Protein AF-A0A963VA38-F1 (afdb_monomer_lite)

Struct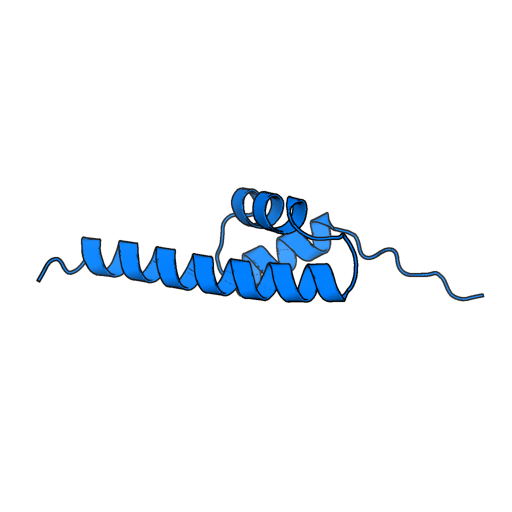ure (mmCIF, N/CA/C/O backbone):
data_AF-A0A963VA38-F1
#
_entry.id   AF-A0A963VA38-F1
#
loop_
_atom_site.group_PDB
_atom_site.id
_atom_site.type_symbol
_atom_site.label_atom_id
_atom_site.label_alt_id
_atom_site.label_comp_id
_atom_site.label_asym_id
_atom_site.label_entity_id
_atom_site.label_seq_id
_atom_site.pdbx_PDB_ins_code
_atom_site.Cartn_x
_atom_site.Cartn_y
_atom_site.Cartn_z
_atom_site.occupancy
_atom_site.B_iso_or_equiv
_atom_site.auth_seq_id
_atom_site.auth_comp_id
_atom_site.auth_asym_id
_atom_site.auth_atom_id
_atom_site.pdbx_PDB_model_num
ATOM 1 N N . MET A 1 1 ? 16.932 -12.340 -27.657 1.00 40.78 1 MET A N 1
ATOM 2 C CA . MET A 1 1 ? 17.121 -11.193 -26.743 1.00 40.78 1 MET A CA 1
ATOM 3 C C . MET A 1 1 ? 15.868 -11.079 -25.895 1.00 40.78 1 MET A C 1
ATOM 5 O O . MET A 1 1 ? 14.776 -11.071 -26.453 1.00 40.78 1 MET A O 1
ATOM 9 N N . GLY A 1 2 ? 16.024 -11.217 -24.577 1.00 46.75 2 GLY A N 1
ATOM 10 C CA . GLY A 1 2 ? 14.927 -11.436 -23.637 1.00 46.75 2 GLY A CA 1
ATOM 11 C C . GLY A 1 2 ? 13.939 -10.280 -23.656 1.00 46.75 2 GLY A C 1
ATOM 12 O O . GLY A 1 2 ? 14.336 -9.123 -23.639 1.00 46.75 2 GLY A O 1
ATOM 13 N N . LYS A 1 3 ? 12.649 -10.604 -23.721 1.00 47.50 3 LYS A N 1
ATOM 14 C CA . LYS A 1 3 ? 11.583 -9.644 -23.460 1.00 47.50 3 LYS A CA 1
ATOM 15 C C . LYS A 1 3 ? 11.745 -9.232 -22.000 1.00 47.50 3 LYS A C 1
ATOM 17 O O . LYS A 1 3 ? 11.332 -9.994 -21.126 1.00 47.50 3 LYS A O 1
ATOM 22 N N . ASP A 1 4 ? 12.386 -8.094 -21.748 1.00 51.62 4 ASP A N 1
ATOM 23 C CA . ASP A 1 4 ? 12.234 -7.350 -20.503 1.00 51.62 4 ASP A CA 1
ATOM 24 C C . ASP A 1 4 ? 10.733 -7.283 -20.241 1.00 51.62 4 ASP A C 1
ATOM 26 O O . ASP A 1 4 ? 9.981 -6.609 -20.951 1.00 51.62 4 ASP A O 1
ATOM 30 N N . LYS A 1 5 ? 10.253 -8.123 -19.321 1.00 53.91 5 LYS A N 1
ATOM 31 C CA . LYS A 1 5 ? 8.851 -8.130 -18.929 1.00 53.91 5 LYS A CA 1
ATOM 32 C C . LYS A 1 5 ? 8.666 -6.834 -18.166 1.00 53.91 5 LYS A C 1
ATOM 34 O O . LYS A 1 5 ? 8.862 -6.826 -16.957 1.00 53.91 5 LYS A O 1
ATOM 39 N N . ALA A 1 6 ? 8.335 -5.759 -18.881 1.00 57.97 6 ALA A N 1
ATOM 40 C CA . ALA A 1 6 ? 7.858 -4.524 -18.291 1.00 57.97 6 ALA A CA 1
ATOM 41 C C . ALA A 1 6 ? 6.787 -4.922 -17.276 1.00 57.97 6 ALA A C 1
ATOM 43 O O . ALA A 1 6 ? 5.736 -5.471 -17.624 1.00 57.97 6 ALA A O 1
ATOM 44 N N . VAL A 1 7 ? 7.141 -4.804 -16.001 1.00 68.62 7 VAL A N 1
ATOM 45 C CA . VAL A 1 7 ? 6.276 -5.229 -14.919 1.00 68.62 7 VAL A CA 1
ATOM 46 C C . VAL A 1 7 ? 5.169 -4.194 -14.869 1.00 68.62 7 VAL A C 1
ATOM 48 O O . VAL A 1 7 ? 5.411 -3.048 -14.504 1.00 68.62 7 VAL A O 1
ATOM 51 N N . ASP A 1 8 ? 3.980 -4.592 -15.315 1.00 82.25 8 ASP A N 1
ATOM 52 C CA . ASP A 1 8 ? 2.839 -3.695 -15.408 1.00 82.25 8 ASP A CA 1
ATOM 53 C C . ASP A 1 8 ? 2.506 -3.130 -14.008 1.00 82.25 8 ASP A C 1
ATOM 55 O O . ASP A 1 8 ? 2.140 -3.902 -13.108 1.00 82.25 8 ASP A O 1
ATOM 59 N N . PRO A 1 9 ? 2.641 -1.808 -13.792 1.00 80.62 9 PRO A N 1
ATOM 60 C CA . PRO A 1 9 ? 2.457 -1.203 -12.475 1.00 80.62 9 PRO A CA 1
ATOM 61 C C . PRO A 1 9 ? 1.023 -1.373 -11.967 1.00 80.62 9 PRO A C 1
ATOM 63 O O . PRO A 1 9 ? 0.806 -1.500 -10.764 1.00 80.62 9 PRO A O 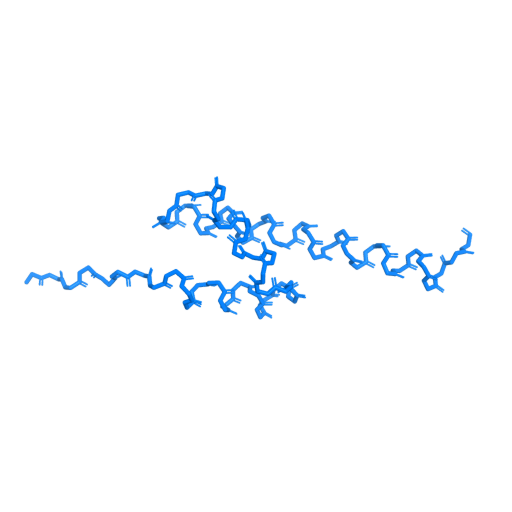1
ATOM 66 N N . VAL A 1 10 ? 0.032 -1.466 -12.859 1.00 85.19 10 VAL A N 1
ATOM 67 C CA . VAL A 1 10 ? -1.367 -1.710 -12.480 1.00 85.19 10 VAL A CA 1
ATOM 68 C C . VAL A 1 10 ? -1.535 -3.136 -11.959 1.00 85.19 10 VAL A C 1
ATOM 70 O O . VAL A 1 10 ? -2.252 -3.366 -10.980 1.00 85.19 10 VAL A O 1
ATOM 7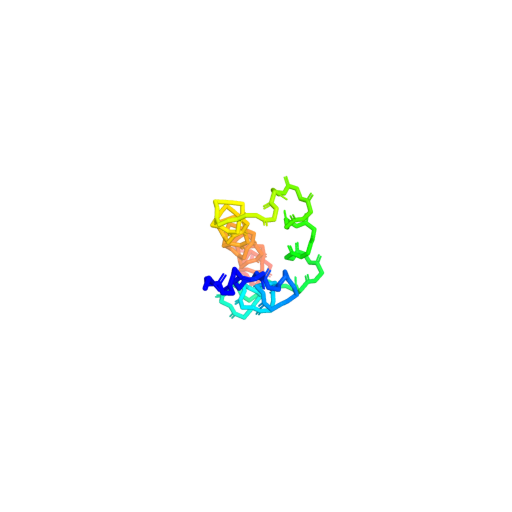3 N N . LYS A 1 11 ? -0.858 -4.113 -12.571 1.00 88.25 11 LYS A N 1
ATOM 74 C CA . LYS A 1 11 ? -0.851 -5.498 -12.083 1.00 88.25 11 LYS A CA 1
ATOM 75 C C . LYS A 1 11 ? -0.194 -5.606 -10.707 1.00 88.25 11 LYS A C 1
ATOM 77 O O . LYS A 1 11 ? -0.742 -6.287 -9.842 1.00 88.25 11 LYS A O 1
ATOM 82 N N . ILE A 1 12 ? 0.922 -4.911 -10.485 1.00 86.25 12 ILE A N 1
ATOM 83 C CA . ILE A 1 12 ? 1.586 -4.875 -9.174 1.00 86.25 12 ILE A CA 1
ATOM 84 C C . ILE A 1 12 ? 0.709 -4.193 -8.125 1.00 86.25 12 ILE A C 1
ATOM 86 O O . ILE A 1 12 ? 0.511 -4.761 -7.053 1.00 86.25 12 ILE A O 1
ATOM 90 N N . ALA A 1 13 ? 0.082 -3.061 -8.451 1.00 87.88 13 ALA A N 1
ATOM 91 C CA . ALA A 1 13 ? -0.841 -2.379 -7.545 1.00 87.88 13 ALA A CA 1
ATOM 92 C C . ALA A 1 13 ? -1.991 -3.295 -7.091 1.00 87.88 13 ALA A C 1
ATOM 94 O O . ALA A 1 13 ? -2.349 -3.325 -5.913 1.00 87.88 13 ALA A O 1
ATOM 95 N N . LYS A 1 14 ? -2.550 -4.094 -8.012 1.00 90.62 14 LYS A N 1
ATOM 96 C CA . LYS A 1 14 ? -3.596 -5.081 -7.694 1.00 90.62 14 LYS A CA 1
ATOM 97 C C . LYS A 1 14 ? -3.095 -6.188 -6.771 1.00 90.62 14 LYS A C 1
ATOM 99 O O . LYS A 1 14 ? -3.823 -6.583 -5.862 1.00 90.62 14 LYS A O 1
ATOM 104 N N . LEU A 1 15 ? -1.876 -6.685 -6.986 1.00 90.19 15 LEU A N 1
ATOM 105 C CA . LEU A 1 15 ? -1.274 -7.704 -6.122 1.00 90.19 15 LEU A CA 1
ATOM 106 C C . LEU A 1 15 ? -1.031 -7.162 -4.709 1.00 90.19 15 LEU A C 1
ATOM 108 O O . LEU A 1 15 ? -1.443 -7.803 -3.746 1.00 90.19 15 LEU A O 1
ATOM 112 N N . ILE A 1 16 ? -0.450 -5.964 -4.591 1.00 88.12 16 ILE A N 1
ATOM 113 C CA . ILE A 1 16 ? -0.194 -5.311 -3.299 1.00 88.12 16 ILE A CA 1
ATOM 114 C C . ILE A 1 16 ? -1.511 -5.030 -2.568 1.00 88.12 16 ILE A C 1
ATOM 116 O O . ILE A 1 16 ? -1.637 -5.346 -1.387 1.00 88.12 16 ILE A O 1
ATOM 120 N N . SER A 1 17 ? -2.521 -4.499 -3.264 1.00 90.88 17 SER A N 1
ATOM 121 C CA . SER A 1 17 ? -3.848 -4.244 -2.686 1.00 90.88 17 SER A CA 1
ATOM 122 C C . SER A 1 17 ? -4.484 -5.523 -2.138 1.00 90.88 17 SER A C 1
ATOM 124 O O . SER A 1 17 ? -4.992 -5.527 -1.020 1.00 90.88 17 SER A O 1
ATOM 126 N N . LYS A 1 18 ? -4.387 -6.634 -2.879 1.00 89.69 18 LYS A N 1
ATOM 127 C CA . LYS A 1 18 ? -4.908 -7.933 -2.440 1.00 89.69 18 LYS A CA 1
ATOM 128 C C . LYS A 1 18 ? -4.134 -8.510 -1.249 1.00 89.69 18 LYS A C 1
ATOM 130 O O . LYS A 1 18 ? -4.751 -9.109 -0.379 1.00 89.69 18 LYS A O 1
ATOM 135 N N . ALA A 1 19 ? -2.811 -8.344 -1.214 1.00 88.06 19 ALA A N 1
ATOM 136 C CA . ALA A 1 19 ? -1.962 -8.866 -0.141 1.00 88.06 19 ALA A CA 1
ATOM 137 C C . ALA A 1 19 ? -2.113 -8.079 1.170 1.00 88.06 19 ALA A C 1
ATOM 139 O O . ALA A 1 19 ? -2.163 -8.665 2.245 1.00 88.06 19 ALA A O 1
ATOM 140 N N . THR A 1 20 ? -2.215 -6.753 1.075 1.00 85.12 20 THR A N 1
ATOM 141 C CA . THR A 1 20 ? -2.247 -5.846 2.237 1.00 85.12 20 THR A CA 1
ATOM 142 C C . THR A 1 20 ? -3.662 -5.459 2.664 1.00 85.12 20 THR A C 1
ATOM 144 O O . THR A 1 20 ? -3.848 -4.830 3.700 1.00 85.12 20 THR A O 1
ATOM 147 N N . ASN A 1 21 ? -4.676 -5.817 1.872 1.00 86.56 21 ASN A N 1
ATOM 148 C CA . ASN A 1 21 ? -6.065 -5.386 2.045 1.00 86.56 21 ASN A CA 1
ATOM 149 C C . ASN A 1 21 ? -6.233 -3.849 2.061 1.00 86.56 21 ASN A C 1
ATOM 151 O O . ASN A 1 21 ? -7.180 -3.306 2.629 1.00 86.56 21 ASN A O 1
ATOM 155 N N . VAL A 1 22 ? -5.292 -3.132 1.437 1.00 87.69 22 VAL A N 1
ATOM 156 C CA . VAL A 1 22 ? -5.314 -1.675 1.273 1.00 87.69 22 VAL A CA 1
ATOM 157 C C . VAL A 1 22 ? -6.050 -1.322 -0.021 1.00 87.69 22 VAL A C 1
ATOM 159 O O . VAL A 1 22 ? -5.8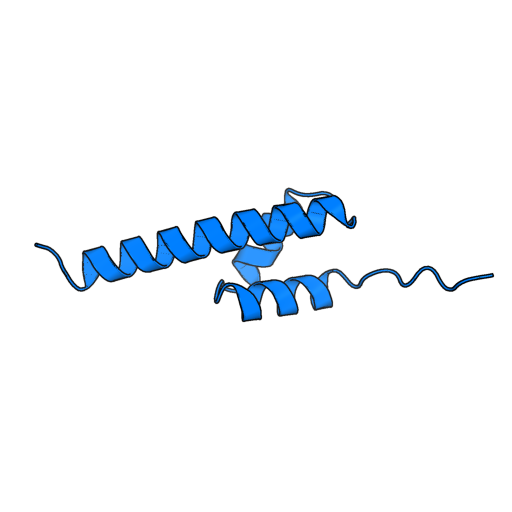28 -1.976 -1.045 1.00 87.69 22 VAL A O 1
ATOM 162 N N . PRO A 1 23 ? -6.884 -0.265 -0.044 1.00 90.81 23 PRO A N 1
ATOM 163 C CA . PRO A 1 23 ? -7.544 0.182 -1.266 1.00 90.81 23 PRO A CA 1
ATOM 164 C C . PRO A 1 23 ? -6.551 0.505 -2.387 1.00 90.81 23 PRO A C 1
ATOM 166 O O . PRO A 1 23 ? -5.576 1.224 -2.168 1.00 90.81 23 PRO A O 1
ATOM 169 N N . LEU A 1 24 ? -6.852 0.061 -3.611 1.00 88.62 24 LEU A N 1
ATOM 170 C CA . LEU A 1 24 ? -6.053 0.327 -4.817 1.00 88.62 24 LEU A CA 1
ATOM 171 C C . LEU A 1 24 ? -5.658 1.802 -4.980 1.00 88.62 24 LEU A C 1
ATOM 173 O O . LEU A 1 24 ? -4.538 2.089 -5.387 1.00 88.62 24 LEU A O 1
ATOM 177 N N . ALA A 1 25 ? -6.546 2.735 -4.627 1.00 89.38 25 ALA A N 1
ATOM 178 C CA . ALA A 1 25 ? -6.263 4.169 -4.680 1.00 89.38 25 ALA A CA 1
ATOM 179 C C . ALA A 1 25 ? -5.117 4.588 -3.740 1.00 89.38 25 ALA A C 1
ATOM 181 O O . ALA A 1 25 ? -4.292 5.418 -4.111 1.00 89.38 25 ALA A O 1
ATOM 182 N N . GLN A 1 26 ? -5.038 4.001 -2.542 1.00 89.62 26 GLN A N 1
ATOM 183 C CA . GLN A 1 26 ? -3.948 4.267 -1.599 1.00 89.62 26 GLN A CA 1
ATOM 184 C C . GLN A 1 26 ? -2.658 3.577 -2.036 1.00 89.62 26 GLN A C 1
ATOM 186 O O . GLN A 1 26 ? -1.598 4.195 -2.000 1.00 89.62 26 GLN A O 1
ATOM 191 N N . VAL A 1 27 ? -2.752 2.344 -2.544 1.00 89.25 27 VAL A N 1
ATOM 192 C CA . VAL A 1 27 ? -1.601 1.647 -3.139 1.00 89.25 27 VAL A CA 1
ATOM 193 C C . VAL A 1 27 ? -1.016 2.463 -4.294 1.00 89.25 27 VAL A C 1
ATOM 195 O O . VAL A 1 27 ? 0.189 2.677 -4.343 1.00 89.25 27 VAL A O 1
ATOM 198 N N . ALA A 1 28 ? -1.855 3.007 -5.179 1.00 88.81 28 ALA A N 1
ATOM 199 C CA . ALA A 1 28 ? -1.415 3.856 -6.284 1.00 88.81 28 ALA A CA 1
ATOM 200 C C . ALA A 1 28 ? -0.739 5.153 -5.806 1.00 88.81 28 ALA A C 1
ATOM 202 O O . ALA A 1 28 ? 0.210 5.613 -6.435 1.00 88.81 28 ALA A O 1
ATOM 203 N N . GLN A 1 29 ? -1.189 5.745 -4.695 1.00 89.75 29 GLN A N 1
ATOM 204 C CA . GLN A 1 29 ? -0.517 6.904 -4.094 1.00 89.75 29 GLN A CA 1
ATOM 205 C C . GLN A 1 29 ? 0.841 6.540 -3.490 1.00 89.75 29 GLN A C 1
ATOM 207 O O . GLN A 1 29 ? 1.787 7.312 -3.619 1.00 89.75 29 GLN A O 1
ATOM 212 N N . VAL A 1 30 ? 0.954 5.378 -2.840 1.00 88.12 30 VAL A N 1
ATOM 213 C CA . VAL A 1 30 ? 2.230 4.877 -2.311 1.00 88.12 30 VAL A CA 1
ATOM 214 C C . VAL A 1 30 ? 3.193 4.601 -3.464 1.00 88.12 30 VAL A C 1
ATOM 216 O O . VAL A 1 30 ? 4.319 5.083 -3.448 1.00 88.12 30 VAL A O 1
ATOM 219 N N . MET A 1 31 ? 2.732 3.919 -4.512 1.00 86.00 31 MET A N 1
ATOM 220 C CA . MET A 1 31 ? 3.538 3.626 -5.698 1.00 86.00 31 MET A CA 1
ATOM 221 C C . MET A 1 31 ? 3.989 4.886 -6.444 1.00 86.00 31 MET A C 1
ATOM 223 O O . MET A 1 31 ? 5.083 4.883 -6.983 1.00 86.00 31 MET A O 1
ATOM 227 N N . GLN A 1 32 ? 3.211 5.975 -6.437 1.00 86.88 32 GLN A N 1
ATOM 228 C CA . GLN A 1 32 ? 3.630 7.263 -7.016 1.00 86.88 32 GLN A CA 1
ATOM 229 C C . GLN A 1 32 ? 4.799 7.927 -6.271 1.00 86.88 32 GLN A C 1
ATOM 231 O O . GLN A 1 32 ? 5.480 8.774 -6.843 1.00 86.88 32 GLN A O 1
ATOM 236 N N . LYS A 1 33 ? 5.033 7.573 -5.001 1.00 86.25 33 LYS A N 1
ATOM 237 C CA . LYS A 1 33 ? 6.165 8.087 -4.210 1.00 86.25 33 LYS A CA 1
ATOM 238 C C . LYS A 1 33 ? 7.452 7.298 -4.438 1.00 86.25 33 LYS A C 1
ATOM 240 O O . LYS A 1 33 ? 8.515 7.748 -4.018 1.00 86.25 33 LYS A O 1
ATOM 245 N N . HIS A 1 34 ? 7.349 6.136 -5.078 1.00 84.44 34 HIS A N 1
ATOM 246 C CA . HIS A 1 34 ? 8.455 5.227 -5.334 1.00 84.44 34 HIS A CA 1
ATOM 247 C C . HIS A 1 34 ? 8.728 5.130 -6.834 1.00 84.44 34 HIS A C 1
ATOM 249 O O . HIS A 1 34 ? 7.880 5.410 -7.678 1.00 84.44 34 HIS A O 1
ATOM 255 N N . THR A 1 35 ? 9.944 4.738 -7.182 1.00 79.69 35 THR A N 1
ATOM 256 C CA . THR A 1 35 ? 10.316 4.450 -8.565 1.00 79.69 35 THR A CA 1
ATOM 257 C C . THR A 1 35 ? 9.638 3.159 -9.041 1.00 79.69 35 THR A C 1
ATOM 259 O O . THR A 1 35 ? 9.443 2.224 -8.270 1.00 79.69 35 THR A O 1
ATOM 262 N N . LEU A 1 36 ? 9.239 3.084 -10.315 1.00 80.38 36 LEU A N 1
ATOM 263 C CA . LEU A 1 36 ? 8.561 1.907 -10.887 1.00 80.38 36 LEU A CA 1
ATOM 264 C C . LEU A 1 36 ? 9.563 0.803 -11.272 1.00 80.38 36 LEU A C 1
ATOM 266 O O . LEU A 1 36 ? 9.590 0.325 -12.405 1.00 80.38 36 LEU A O 1
ATOM 270 N N . ASP A 1 37 ? 10.412 0.424 -10.321 1.00 81.62 37 ASP A N 1
ATOM 271 C CA . ASP A 1 37 ? 11.406 -0.640 -10.435 1.00 81.62 37 ASP A CA 1
ATOM 272 C C . ASP A 1 37 ? 11.211 -1.696 -9.335 1.00 81.62 37 ASP A C 1
ATOM 274 O O . ASP A 1 37 ? 10.402 -1.529 -8.423 1.00 81.62 37 ASP A O 1
ATOM 278 N N . ALA A 1 38 ? 11.962 -2.797 -9.404 1.00 79.75 38 ALA A N 1
ATOM 279 C CA . ALA A 1 38 ? 11.840 -3.903 -8.455 1.00 79.75 38 ALA A CA 1
ATOM 280 C C . ALA A 1 38 ? 11.994 -3.473 -6.981 1.00 79.75 38 ALA A C 1
ATOM 282 O O . ALA A 1 38 ? 11.210 -3.912 -6.141 1.00 79.75 38 ALA A O 1
ATOM 283 N N . LYS A 1 39 ? 12.944 -2.581 -6.664 1.00 84.12 39 LYS A N 1
ATOM 284 C CA . LYS A 1 39 ? 13.144 -2.071 -5.297 1.00 84.12 39 LYS A CA 1
ATOM 285 C C . LYS A 1 39 ? 12.054 -1.086 -4.896 1.00 84.12 39 LYS A C 1
ATOM 287 O O . LYS A 1 39 ? 11.661 -1.047 -3.733 1.00 84.12 39 LYS A O 1
ATOM 292 N N . GLY A 1 40 ? 11.569 -0.283 -5.838 1.00 86.38 40 GLY A N 1
ATOM 293 C CA . GLY A 1 40 ? 10.454 0.621 -5.580 1.00 86.38 40 GLY A CA 1
ATOM 294 C C . GLY A 1 40 ? 9.142 -0.119 -5.308 1.00 86.38 40 GLY A C 1
ATOM 295 O O . GLY A 1 40 ? 8.398 0.276 -4.414 1.00 86.38 40 GLY A O 1
ATOM 296 N N . TYR A 1 41 ? 8.895 -1.249 -5.980 1.00 83.81 41 TYR A N 1
ATOM 297 C CA . TYR A 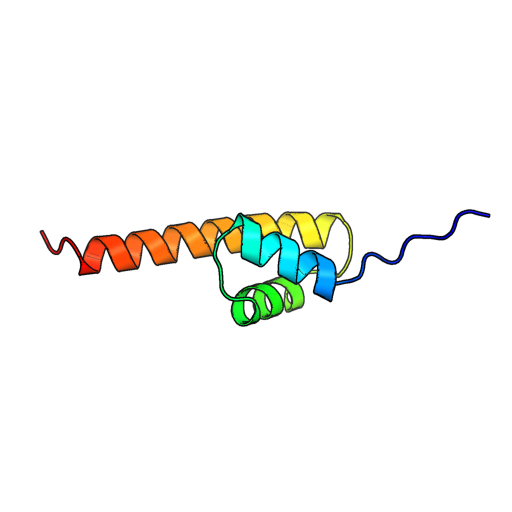1 41 ? 7.757 -2.122 -5.675 1.00 83.81 41 TYR A CA 1
ATOM 298 C C . TYR A 1 41 ? 7.883 -2.817 -4.315 1.00 83.81 41 TYR A C 1
ATOM 300 O O . TYR A 1 41 ? 6.890 -2.898 -3.594 1.00 83.81 41 TYR A O 1
ATOM 308 N N . GLU A 1 42 ? 9.083 -3.268 -3.943 1.00 87.00 42 GLU A N 1
ATOM 309 C CA . GLU A 1 42 ? 9.348 -3.849 -2.619 1.00 87.00 42 GLU A CA 1
ATOM 310 C C . GLU A 1 42 ? 9.066 -2.831 -1.500 1.00 87.00 42 GLU A C 1
ATOM 312 O O . GLU A 1 42 ? 8.306 -3.114 -0.574 1.00 87.00 42 GLU A O 1
ATOM 317 N N . LYS A 1 43 ? 9.559 -1.593 -1.645 1.00 88.75 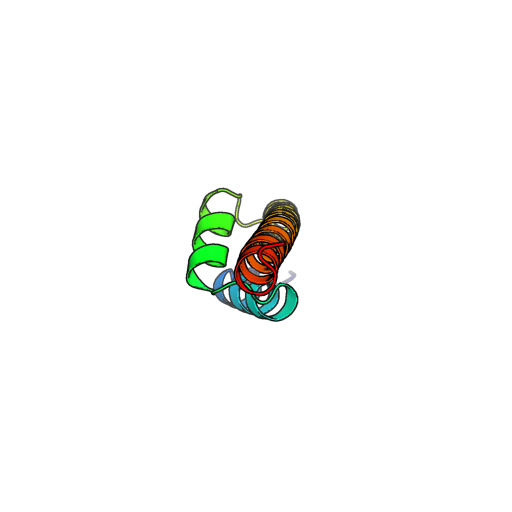43 LYS A N 1
ATOM 318 C CA . LYS A 1 43 ? 9.254 -0.498 -0.708 1.00 88.75 43 LYS A CA 1
ATOM 319 C C . LYS A 1 43 ? 7.773 -0.132 -0.677 1.00 88.75 43 LYS A C 1
ATOM 321 O O . LYS A 1 43 ? 7.220 0.097 0.396 1.00 88.75 43 LYS A O 1
ATOM 326 N N . ALA A 1 44 ? 7.117 -0.086 -1.837 1.00 88.25 44 ALA A N 1
ATOM 327 C CA . ALA A 1 44 ? 5.690 0.206 -1.909 1.00 88.25 44 ALA A CA 1
ATOM 328 C C . ALA A 1 44 ? 4.852 -0.856 -1.182 1.00 88.25 44 ALA A C 1
ATOM 330 O O . ALA A 1 44 ? 3.842 -0.516 -0.566 1.00 88.25 44 ALA A O 1
ATOM 331 N N . MET A 1 45 ? 5.271 -2.123 -1.231 1.00 88.12 45 MET A N 1
ATOM 332 C CA . MET A 1 45 ? 4.633 -3.203 -0.484 1.00 88.12 45 MET A CA 1
ATOM 333 C C . MET A 1 45 ? 4.784 -2.996 1.027 1.00 88.12 45 MET A C 1
ATOM 335 O O . MET A 1 45 ? 3.768 -2.971 1.720 1.00 88.12 45 MET A O 1
ATOM 339 N N . GLU A 1 46 ? 6.002 -2.742 1.514 1.00 91.50 46 GLU A N 1
ATOM 340 C CA . GLU A 1 46 ? 6.270 -2.509 2.943 1.00 91.50 46 GLU A CA 1
ATOM 341 C C . GLU A 1 46 ? 5.471 -1.309 3.494 1.00 91.50 46 GLU A C 1
ATOM 343 O O . GLU A 1 46 ? 4.877 -1.368 4.575 1.00 91.50 46 GLU A O 1
ATOM 348 N N . ASP A 1 47 ? 5.396 -0.216 2.731 1.00 90.56 47 ASP A N 1
ATOM 349 C CA . ASP A 1 47 ? 4.598 0.957 3.097 1.00 90.56 47 ASP A CA 1
ATOM 350 C C . ASP A 1 47 ? 3.093 0.651 3.119 1.00 90.56 47 ASP A C 1
ATOM 352 O O . ASP A 1 47 ? 2.373 1.128 4.004 1.00 90.56 47 ASP A O 1
ATOM 356 N N . CYS A 1 48 ? 2.601 -0.166 2.181 1.00 90.88 48 CYS A N 1
ATOM 357 C CA . CYS A 1 48 ? 1.206 -0.606 2.180 1.00 90.88 48 CYS A CA 1
ATOM 358 C C . CYS A 1 48 ? 0.899 -1.524 3.372 1.00 90.88 48 CYS A C 1
ATOM 360 O O . CYS A 1 48 ? -0.163 -1.387 3.974 1.00 90.88 48 CYS A O 1
ATOM 362 N N . GLU A 1 49 ? 1.815 -2.405 3.776 1.00 91.12 49 GLU A N 1
ATOM 363 C CA . GLU A 1 49 ? 1.657 -3.234 4.979 1.00 91.12 49 GLU A CA 1
ATOM 364 C C . GLU A 1 49 ? 1.592 -2.382 6.252 1.00 91.12 49 GLU A C 1
ATOM 366 O O . GLU A 1 49 ? 0.699 -2.560 7.087 1.00 91.12 49 GLU A O 1
ATOM 371 N N . LYS A 1 50 ? 2.476 -1.384 6.379 1.00 91.06 50 LYS A N 1
ATOM 372 C CA . LYS A 1 50 ? 2.440 -0.415 7.488 1.00 91.06 50 LYS A CA 1
ATOM 373 C C . LYS A 1 50 ? 1.120 0.353 7.523 1.00 91.06 50 LYS A C 1
ATOM 375 O O . LYS A 1 50 ? 0.549 0.568 8.597 1.00 91.06 50 LYS A O 1
ATOM 380 N N . LEU A 1 51 ? 0.617 0.756 6.358 1.00 88.81 51 LEU A N 1
ATOM 381 C CA . LEU A 1 51 ? -0.664 1.442 6.232 1.00 88.81 51 LEU A CA 1
ATOM 382 C C . LEU A 1 51 ? -1.834 0.531 6.629 1.00 88.81 51 LEU A C 1
ATOM 384 O O . LEU A 1 51 ? -2.699 0.965 7.388 1.00 88.81 51 LEU A O 1
ATOM 388 N N . ALA A 1 52 ? -1.838 -0.726 6.181 1.00 88.69 52 ALA A N 1
ATOM 389 C CA . ALA A 1 52 ? -2.832 -1.726 6.560 1.00 88.69 52 ALA A CA 1
ATOM 390 C C . ALA A 1 52 ? -2.868 -1.938 8.076 1.00 88.69 52 ALA A C 1
ATOM 392 O O . ALA A 1 52 ? -3.934 -1.876 8.687 1.00 88.69 52 ALA A O 1
ATOM 393 N N . ALA A 1 53 ? -1.699 -2.102 8.703 1.00 88.81 53 ALA A N 1
ATOM 394 C CA . ALA A 1 53 ? -1.581 -2.254 10.149 1.00 88.81 53 ALA A CA 1
ATOM 395 C C . ALA A 1 53 ? -2.104 -1.020 10.900 1.00 88.81 53 ALA A C 1
ATOM 397 O O . ALA A 1 53 ? -2.791 -1.150 11.915 1.00 88.81 53 ALA A O 1
ATOM 398 N N . LYS A 1 54 ? -1.827 0.188 10.390 1.00 87.94 54 LYS A N 1
ATOM 399 C CA . LYS A 1 54 ? -2.367 1.430 10.956 1.00 87.94 54 LYS A CA 1
ATOM 400 C C . LYS A 1 54 ? -3.888 1.486 10.831 1.00 87.94 54 LYS A C 1
ATOM 402 O O . LYS A 1 54 ? -4.546 1.790 11.819 1.00 87.94 54 LYS A O 1
ATOM 407 N N . LEU A 1 55 ? -4.439 1.160 9.660 1.00 84.88 55 LEU A N 1
ATOM 408 C CA . LEU A 1 55 ? -5.884 1.114 9.422 1.00 84.88 55 LEU A CA 1
ATOM 409 C C . LEU A 1 55 ? -6.566 0.095 10.339 1.00 84.88 55 LEU A C 1
ATOM 411 O O . LEU A 1 55 ? -7.554 0.430 10.985 1.00 84.88 55 LEU A O 1
ATOM 415 N N . MET A 1 56 ? -6.007 -1.112 10.465 1.00 84.62 56 MET A N 1
ATOM 416 C CA . MET A 1 56 ? -6.503 -2.127 11.395 1.00 84.62 56 MET A CA 1
ATOM 417 C C . MET A 1 56 ? -6.452 -1.649 12.843 1.00 84.62 56 MET A C 1
ATOM 419 O O . MET A 1 56 ? -7.413 -1.851 13.576 1.00 84.62 56 MET A O 1
ATOM 423 N N . ARG A 1 57 ? -5.370 -0.983 13.261 1.00 87.94 57 ARG A N 1
ATOM 424 C CA . ARG A 1 57 ? -5.261 -0.416 14.610 1.00 87.94 57 ARG A CA 1
ATOM 425 C C . ARG A 1 57 ? -6.306 0.674 14.853 1.00 87.94 57 ARG A C 1
ATOM 427 O O . ARG A 1 57 ? -6.884 0.712 15.932 1.00 87.94 57 ARG A O 1
ATOM 434 N N . ASP A 1 58 ? -6.554 1.543 13.877 1.00 85.25 58 ASP A N 1
ATOM 435 C CA . ASP A 1 58 ? -7.574 2.596 13.964 1.00 85.25 58 ASP A CA 1
ATOM 436 C C . ASP A 1 58 ? -8.984 1.998 14.074 1.00 85.25 58 ASP A C 1
ATOM 438 O O . ASP A 1 58 ? -9.772 2.389 14.933 1.00 85.25 58 ASP A O 1
ATOM 442 N N . ILE A 1 59 ? -9.276 0.982 13.255 1.00 83.56 59 ILE A N 1
ATOM 443 C CA . ILE A 1 59 ? -10.528 0.220 13.313 1.00 83.56 59 ILE A CA 1
ATOM 444 C C . ILE A 1 59 ? -10.664 -0.474 14.673 1.00 83.56 59 ILE A C 1
ATOM 446 O O . ILE A 1 59 ? -11.698 -0.350 15.317 1.00 83.56 59 ILE A O 1
ATOM 450 N N . MET A 1 60 ? -9.617 -1.146 15.151 1.00 84.94 60 MET A N 1
ATOM 451 C CA . MET A 1 60 ? -9.617 -1.836 16.442 1.00 84.94 60 MET A CA 1
ATOM 452 C C . MET A 1 60 ? -9.828 -0.866 17.611 1.00 84.94 60 MET A C 1
ATOM 454 O O . MET A 1 60 ? -10.589 -1.185 18.516 1.00 84.94 60 MET A O 1
ATOM 458 N N . LYS A 1 61 ? -9.241 0.338 17.566 1.00 85.94 61 LYS A N 1
ATOM 459 C CA . LYS A 1 61 ? -9.506 1.406 18.546 1.00 85.94 61 LYS A CA 1
ATOM 460 C C . LYS A 1 61 ? -10.952 1.901 18.511 1.00 85.94 61 LYS A C 1
ATOM 462 O O . LYS A 1 61 ? -11.504 2.218 19.555 1.00 85.94 61 LYS A O 1
ATOM 467 N N . LYS A 1 62 ? -11.567 1.985 17.327 1.00 80.19 62 LYS A N 1
ATOM 468 C CA . LYS A 1 62 ? -12.980 2.377 17.190 1.00 80.19 62 LYS A CA 1
ATOM 469 C C . LYS A 1 62 ? -13.941 1.292 17.663 1.00 80.19 62 LYS A C 1
ATOM 471 O O . LYS A 1 62 ? -14.980 1.618 18.220 1.00 80.19 62 LYS A O 1
ATOM 476 N N . ILE A 1 63 ? -13.608 0.025 17.420 1.00 84.75 63 ILE A N 1
ATOM 477 C CA . ILE A 1 63 ? -14.410 -1.121 17.867 1.00 84.75 63 ILE A CA 1
ATOM 478 C C . ILE A 1 63 ? -14.255 -1.328 19.376 1.00 84.75 63 ILE A C 1
ATOM 480 O O . ILE A 1 63 ? -15.216 -1.709 20.033 1.00 84.75 63 ILE A O 1
ATOM 484 N N . ASN A 1 64 ? -13.068 -1.060 19.922 1.00 70.81 64 ASN A N 1
ATOM 485 C CA . ASN A 1 64 ? -12.754 -1.289 21.324 1.00 70.81 64 ASN A CA 1
ATOM 486 C C . ASN A 1 64 ? -12.184 -0.016 21.980 1.00 70.81 64 ASN A C 1
ATOM 488 O O . ASN A 1 64 ? -10.976 0.065 22.227 1.00 70.81 64 ASN A O 1
ATOM 492 N N . PRO A 1 65 ? -13.035 0.999 22.228 1.00 64.19 65 PRO A N 1
ATOM 493 C CA . PRO A 1 65 ? -12.666 2.185 22.986 1.00 64.19 65 PRO A CA 1
ATOM 494 C C . PRO A 1 65 ? -12.668 1.830 24.479 1.00 64.19 65 PRO A C 1
ATOM 496 O O . PRO A 1 65 ? -13.594 2.183 25.205 1.00 64.19 65 PRO A O 1
ATOM 499 N N . PHE A 1 66 ? -11.677 1.053 24.914 1.00 56.16 66 PHE A N 1
ATOM 500 C CA . PHE A 1 66 ? -11.363 0.929 26.337 1.00 56.16 66 PHE A CA 1
ATOM 501 C C . PHE A 1 66 ? -10.603 2.167 26.811 1.00 56.16 66 PHE A C 1
ATOM 503 O O . PHE A 1 66 ? -9.689 2.613 26.075 1.00 56.16 66 PHE A O 1
#

Sequence (66 aa):
MGKDKAVDPVKIAKLISKATNVPLAQVAQVMQKHTLDAKGYEKAMEDCEKLAAKLMRDIMKKINPF

Secondary structure (DSSP, 8-state):
--------HHHHHHHHHHHHT--HHHHHHHHHTS-SSHHHHHHHHHHHHHHHHHHHHHHHHHH---

Radius of gyration: 14.5 Å; chains: 1; bounding box: 32×20×53 Å

pLDDT: mean 82.17, std 12.05, range [40.78, 91.5]

Foldseek 3Di:
DDDPPQPPVLVLLVVLCVVLVPDSVVLVVLLVVFDSDPVSSVSSSVVSNVVSVVVVVVVVCVVDVD